Protein AF-A0A1A8Q7D3-F1 (afdb_monomer)

Nearest PDB structures (foldseek):
  1djy-assembly2_B  TM=5.529E-01  e=5.478E+00  Rattus norvegicus
  1v1f-assembly1_A  TM=3.717E-01  e=4.326E+00  Arabidopsis thaliana

pLDDT: mean 77.8, std 18.99, range [42.16, 95.44]

Organism: NCBI:txid704102

Secondary structure (DSSP, 8-state):
-HHHHHHHSSTTSSSEEEHHHHHHHHHHTS---HHHHHHHHHHHHHHS---HHHHHHHHHHHHH--SHHHHHHHHHT-EEEHHHHHHHHHHTT--SS-GGGT--S--SSPPPPPP-

Mean predicted aligned error: 10.44 Å

InterPro domains:
  IPR039589 TBCC domain-containing protein 1 [PTHR16052] (16-115)

Radius of gyration: 16.22 Å; Cα contacts (8 Å, |Δi|>4): 74; chains: 1; bounding box: 36×24×50 Å

Solvent-accessible surface area (backbone atoms 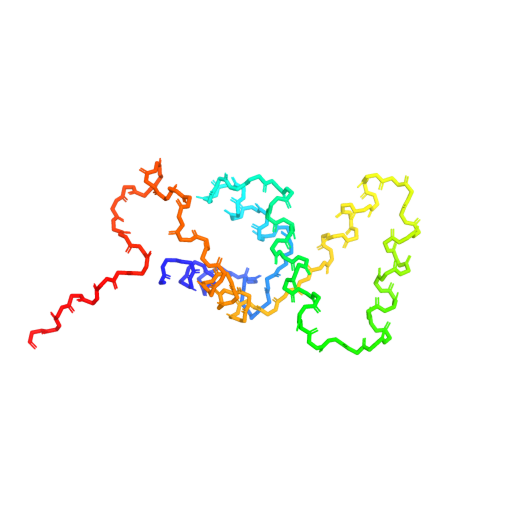only — not comparable to full-atom values): 7054 Å² total; per-residue (Å²): 98,74,66,60,49,57,29,70,74,37,94,69,33,56,68,45,32,38,40,68,56,50,48,52,44,32,41,69,75,66,64,37,56,66,68,60,47,44,49,56,54,52,52,49,59,71,71,46,92,65,57,70,65,60,53,47,56,49,52,52,56,59,70,69,42,89,46,71,68,49,45,52,54,56,50,52,72,41,66,42,55,33,67,61,51,53,50,48,49,59,72,69,48,76,77,78,72,74,66,77,85,78,55,87,73,82,66,85,84,62,77,74,75,76,74,132

Structure (mmCIF, N/CA/C/O backbone):
data_AF-A0A1A8Q7D3-F1
#
_entry.id   AF-A0A1A8Q7D3-F1
#
loop_
_atom_site.group_PDB
_atom_site.id
_atom_site.type_symbol
_atom_site.label_atom_id
_atom_site.label_alt_id
_atom_site.label_comp_id
_atom_site.label_asym_id
_atom_site.label_entity_id
_atom_site.label_seq_id
_atom_site.pdbx_PDB_ins_code
_atom_site.Cartn_x
_atom_site.Cartn_y
_atom_site.Cartn_z
_atom_site.occupancy
_atom_site.B_iso_or_equiv
_atom_site.auth_seq_id
_atom_site.auth_comp_id
_atom_site.auth_asym_id
_atom_site.auth_atom_id
_atom_site.pdbx_PDB_model_num
ATOM 1 N N . ARG A 1 1 ? 12.481 -3.669 -14.964 1.00 42.44 1 ARG A N 1
ATOM 2 C CA . ARG A 1 1 ? 13.559 -2.761 -15.347 1.00 42.44 1 ARG A CA 1
ATOM 3 C C . ARG A 1 1 ? 13.050 -1.378 -15.131 1.00 42.44 1 ARG A C 1
ATOM 5 O O . ARG A 1 1 ? 13.521 -0.835 -14.164 1.00 42.44 1 ARG A O 1
ATOM 12 N N . LYS A 1 2 ? 12.044 -0.842 -15.834 1.00 53.66 2 LYS A N 1
ATOM 13 C CA . LYS A 1 2 ? 11.608 0.543 -15.563 1.00 53.66 2 LYS A CA 1
ATOM 14 C C . LYS A 1 2 ? 11.200 0.805 -14.096 1.00 53.66 2 LYS A C 1
ATOM 16 O O . LYS A 1 2 ? 11.710 1.761 -13.535 1.00 53.66 2 LYS A O 1
ATOM 21 N N . MET A 1 3 ? 10.412 -0.056 -13.431 1.00 55.91 3 MET A N 1
ATOM 22 C CA . MET A 1 3 ? 10.124 0.117 -11.988 1.00 55.91 3 MET A CA 1
ATOM 23 C C . MET A 1 3 ? 11.332 -0.138 -11.080 1.00 55.91 3 MET A C 1
ATOM 25 O O . MET A 1 3 ? 11.598 0.682 -10.218 1.00 55.91 3 MET A O 1
ATOM 29 N N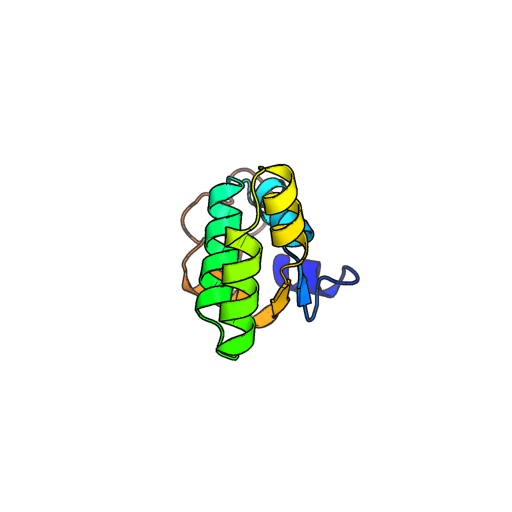 . ALA A 1 4 ? 12.088 -1.218 -11.299 1.00 55.00 4 ALA A N 1
ATOM 30 C CA . ALA A 1 4 ? 13.301 -1.503 -10.523 1.00 55.00 4 ALA A CA 1
ATOM 31 C C . ALA A 1 4 ? 14.350 -0.378 -10.639 1.00 55.00 4 ALA A C 1
ATOM 33 O O . ALA A 1 4 ? 14.909 0.035 -9.638 1.00 55.00 4 ALA A O 1
ATOM 34 N N . ILE A 1 5 ? 14.545 0.179 -11.837 1.00 56.50 5 ILE A N 1
ATOM 35 C CA . ILE A 1 5 ? 15.421 1.326 -12.103 1.00 56.50 5 ILE A CA 1
ATOM 36 C C . ILE A 1 5 ? 14.827 2.588 -11.476 1.00 56.50 5 ILE A C 1
ATOM 38 O O . ILE A 1 5 ? 15.546 3.311 -10.813 1.00 56.50 5 ILE A O 1
ATOM 42 N N . TYR A 1 6 ? 13.522 2.842 -11.616 1.00 59.72 6 TYR A N 1
ATOM 43 C CA . TYR A 1 6 ? 12.857 3.998 -10.998 1.00 59.72 6 TYR A CA 1
ATOM 44 C C . TYR A 1 6 ? 12.927 3.983 -9.465 1.00 59.72 6 TYR A C 1
ATOM 46 O O . TYR A 1 6 ? 13.008 5.031 -8.829 1.00 59.72 6 TYR A O 1
ATOM 54 N N . VAL A 1 7 ? 12.888 2.789 -8.881 1.00 56.75 7 VAL A N 1
ATOM 55 C CA . VAL A 1 7 ? 13.092 2.542 -7.457 1.00 56.75 7 VAL A CA 1
ATOM 56 C C . VAL A 1 7 ? 14.572 2.708 -7.085 1.00 56.75 7 VAL A C 1
ATOM 58 O O . VAL A 1 7 ? 14.876 3.337 -6.082 1.00 56.75 7 VAL A O 1
ATOM 61 N N . GLN A 1 8 ? 15.502 2.219 -7.904 1.00 56.44 8 GLN A N 1
ATOM 62 C CA . GLN A 1 8 ? 16.941 2.346 -7.651 1.00 56.44 8 GLN A CA 1
ATOM 63 C C . GLN A 1 8 ? 17.477 3.776 -7.822 1.00 56.44 8 GLN A C 1
ATOM 65 O O . GLN A 1 8 ? 18.434 4.136 -7.150 1.00 56.44 8 GLN A O 1
ATOM 70 N N . THR A 1 9 ? 16.891 4.596 -8.701 1.00 56.53 9 THR A N 1
ATOM 71 C CA . THR A 1 9 ? 17.395 5.947 -9.019 1.00 56.53 9 THR A CA 1
ATOM 72 C C . THR A 1 9 ? 16.749 7.070 -8.212 1.00 56.53 9 THR A C 1
ATOM 74 O O . THR A 1 9 ? 17.167 8.218 -8.340 1.00 56.53 9 THR A O 1
ATOM 77 N N . ARG A 1 10 ? 15.725 6.786 -7.395 1.00 62.00 10 ARG A N 1
ATOM 78 C CA . ARG A 1 10 ? 15.092 7.781 -6.514 1.00 62.00 10 ARG A CA 1
ATOM 79 C C . ARG A 1 10 ? 15.392 7.490 -5.050 1.00 62.00 10 ARG A C 1
ATOM 81 O O . ARG A 1 10 ? 14.950 6.466 -4.530 1.00 62.00 10 ARG A O 1
ATOM 88 N N . ASP A 1 11 ? 16.009 8.458 -4.375 1.00 62.03 11 ASP A N 1
ATOM 89 C CA . ASP A 1 11 ? 16.319 8.403 -2.942 1.00 62.03 11 ASP A CA 1
ATOM 90 C C . ASP A 1 11 ? 15.106 7.986 -2.104 1.00 62.03 11 ASP A C 1
ATOM 92 O O . ASP A 1 11 ? 14.044 8.621 -2.142 1.00 62.03 11 ASP A O 1
ATOM 96 N N . GLY A 1 12 ? 15.249 6.888 -1.356 1.00 64.88 12 GLY A N 1
ATOM 97 C CA . GLY A 1 12 ? 14.243 6.378 -0.421 1.00 64.88 12 GLY A CA 1
ATOM 98 C C . GLY A 1 12 ? 13.127 5.521 -1.031 1.00 64.88 12 GLY A C 1
ATOM 99 O O . GLY A 1 12 ? 12.059 5.428 -0.433 1.00 64.88 12 GLY A O 1
ATOM 100 N N . CYS A 1 13 ? 13.298 4.961 -2.238 1.00 68.00 13 CYS A N 1
ATOM 101 C CA . CYS A 1 13 ? 12.451 3.844 -2.692 1.00 68.00 13 CYS A CA 1
ATOM 102 C C . CYS A 1 13 ? 13.094 2.478 -2.435 1.00 68.00 13 CYS A C 1
ATOM 104 O O . CYS A 1 13 ? 12.427 1.485 -2.658 1.00 68.00 13 CYS A O 1
ATOM 106 N N . PHE A 1 14 ? 14.384 2.414 -2.113 1.00 76.88 14 PHE A N 1
ATOM 107 C CA . PHE A 1 14 ? 15.128 1.174 -1.913 1.00 76.88 14 PHE A CA 1
ATOM 108 C C . PHE A 1 14 ? 16.039 1.356 -0.691 1.00 76.88 14 PHE A C 1
ATOM 110 O O . PHE A 1 14 ? 16.639 2.427 -0.568 1.00 76.88 14 PHE A O 1
ATOM 117 N N . PRO A 1 15 ? 16.148 0.369 0.215 1.00 87.38 15 PRO A N 1
ATOM 118 C CA . PRO A 1 15 ? 15.513 -0.954 0.168 1.00 87.38 15 PRO A CA 1
ATOM 119 C C . PRO A 1 15 ? 14.037 -0.963 0.597 1.00 87.38 15 PRO A C 1
ATOM 121 O O . PRO A 1 15 ? 13.329 -1.918 0.302 1.00 87.38 15 PRO A O 1
ATOM 124 N N . VAL A 1 16 ? 13.535 0.109 1.214 1.00 90.56 16 VAL A N 1
ATOM 125 C CA . VAL A 1 16 ? 12.177 0.176 1.779 1.00 90.56 16 VAL A CA 1
ATOM 126 C C . VAL A 1 16 ? 11.274 1.115 0.971 1.00 90.56 16 VAL A C 1
ATOM 128 O O . VAL A 1 16 ? 11.666 2.235 0.635 1.00 90.56 16 VAL A O 1
ATOM 131 N N . LEU A 1 17 ? 10.042 0.680 0.696 1.00 91.25 17 LEU A N 1
ATOM 132 C CA . LEU A 1 17 ? 9.017 1.446 -0.007 1.00 91.25 17 LEU A CA 1
ATOM 133 C C . LEU A 1 17 ? 7.863 1.763 0.947 1.00 91.25 17 LEU A C 1
ATOM 135 O O . LEU A 1 17 ? 7.151 0.867 1.382 1.00 91.25 17 LEU A O 1
ATOM 139 N N . GLY A 1 18 ? 7.651 3.043 1.251 1.00 93.81 18 GLY A N 1
ATOM 140 C CA . GLY A 1 18 ? 6.510 3.492 2.059 1.00 93.81 18 GLY A CA 1
ATOM 141 C C . GLY A 1 18 ? 5.206 3.622 1.262 1.00 93.81 18 GLY A C 1
ATOM 142 O O . GLY A 1 18 ? 5.231 3.968 0.071 1.00 93.81 18 GLY A O 1
ATOM 143 N N . TRP A 1 19 ? 4.065 3.457 1.939 1.00 95.12 19 TRP A N 1
ATOM 144 C CA . TRP A 1 19 ? 2.725 3.617 1.357 1.00 95.12 19 TRP A CA 1
ATOM 145 C C . TRP A 1 19 ? 2.537 4.929 0.569 1.00 95.12 19 TRP A C 1
ATOM 147 O O . TRP A 1 19 ? 2.123 4.856 -0.590 1.00 95.12 19 TRP A O 1
ATOM 157 N N . PRO A 1 20 ? 2.924 6.128 1.066 1.00 94.75 20 PRO A N 1
ATOM 158 C CA . PRO A 1 20 ? 2.722 7.380 0.323 1.00 94.75 20 PRO A CA 1
ATOM 159 C C . PRO A 1 20 ? 3.441 7.415 -1.029 1.00 94.75 20 PRO A C 1
ATOM 161 O O . PRO A 1 20 ? 3.088 8.178 -1.937 1.00 94.75 20 PRO A O 1
ATOM 164 N N . ARG A 1 21 ? 4.516 6.634 -1.160 1.00 90.94 21 ARG A N 1
ATOM 165 C CA . ARG A 1 21 ? 5.295 6.537 -2.389 1.00 90.94 21 ARG A CA 1
ATOM 166 C C . ARG A 1 21 ? 4.702 5.499 -3.329 1.00 90.94 21 ARG A C 1
ATOM 168 O O . ARG A 1 21 ? 4.544 5.804 -4.510 1.00 90.94 21 ARG A O 1
ATOM 175 N N . TRP A 1 22 ? 4.324 4.332 -2.810 1.00 92.25 22 TRP A N 1
ATOM 176 C CA . TRP A 1 22 ? 3.586 3.338 -3.583 1.00 92.25 22 TRP A CA 1
ATOM 177 C C . TRP A 1 22 ? 2.274 3.914 -4.123 1.00 92.25 22 TRP A C 1
ATOM 179 O O . TRP A 1 22 ? 2.075 3.870 -5.331 1.00 92.25 22 TRP A O 1
ATOM 189 N N . LYS A 1 23 ? 1.462 4.580 -3.292 1.00 93.75 23 LYS A N 1
ATOM 190 C CA . LYS A 1 23 ? 0.226 5.270 -3.696 1.00 93.75 23 LYS A CA 1
ATOM 191 C C . LYS A 1 23 ? 0.446 6.197 -4.892 1.00 93.75 23 LYS A C 1
ATOM 193 O O . LYS A 1 23 ? -0.286 6.118 -5.873 1.00 93.75 23 LYS A O 1
ATOM 198 N N . ARG A 1 24 ? 1.493 7.032 -4.861 1.00 90.25 24 ARG A N 1
ATOM 199 C CA . ARG A 1 24 ? 1.844 7.920 -5.987 1.00 90.25 24 ARG A CA 1
ATOM 200 C C . ARG A 1 24 ? 2.189 7.157 -7.266 1.00 90.25 24 ARG A C 1
ATOM 202 O O . ARG A 1 24 ? 1.824 7.601 -8.350 1.00 90.25 24 ARG A O 1
ATOM 209 N N . ILE A 1 25 ? 2.898 6.035 -7.163 1.00 86.75 25 ILE A N 1
ATOM 210 C CA . ILE A 1 25 ? 3.256 5.209 -8.323 1.00 86.75 25 ILE A CA 1
ATOM 211 C C . ILE A 1 25 ? 2.025 4.472 -8.855 1.00 86.75 25 ILE A C 1
ATOM 213 O O . ILE A 1 25 ? 1.741 4.550 -10.046 1.00 86.75 25 ILE A O 1
ATOM 217 N N . ALA A 1 26 ? 1.295 3.792 -7.978 1.00 87.25 26 ALA A N 1
ATOM 218 C CA . ALA A 1 26 ? 0.127 2.997 -8.307 1.00 87.25 26 ALA A CA 1
ATOM 219 C C . ALA A 1 26 ? -0.983 3.860 -8.912 1.00 87.25 26 ALA A C 1
ATOM 221 O O . ALA A 1 26 ? -1.404 3.602 -10.033 1.00 87.25 26 ALA A O 1
ATOM 222 N N . CYS A 1 27 ? -1.375 4.942 -8.241 1.00 89.06 27 CYS A N 1
ATOM 223 C CA . CYS A 1 27 ? -2.454 5.806 -8.716 1.00 89.06 27 CYS A CA 1
ATOM 224 C C . CYS A 1 27 ? -2.006 6.703 -9.876 1.00 89.06 27 CYS A C 1
ATOM 226 O O . CYS A 1 27 ? -2.773 6.954 -10.796 1.00 89.06 27 CYS A O 1
ATOM 228 N N . GLY A 1 28 ? -0.763 7.196 -9.851 1.00 85.12 28 GLY A N 1
ATOM 229 C CA . GLY A 1 28 ? -0.283 8.157 -10.847 1.00 85.12 28 GLY A CA 1
ATOM 230 C C . GLY A 1 28 ? 0.241 7.515 -12.129 1.00 85.12 28 GLY A C 1
ATOM 231 O O . GLY A 1 28 ? -0.077 7.969 -13.220 1.00 85.12 28 GLY A O 1
ATOM 232 N N . LYS A 1 29 ? 1.072 6.473 -12.014 1.00 82.12 29 LYS A N 1
ATOM 233 C CA . LYS A 1 29 ? 1.729 5.838 -13.170 1.00 82.12 29 LYS A CA 1
ATOM 234 C C . LYS A 1 29 ? 1.021 4.583 -13.650 1.00 82.12 29 LYS A C 1
ATOM 236 O O . LYS A 1 29 ? 1.030 4.314 -14.844 1.00 82.12 29 LYS A O 1
ATOM 241 N N . LEU A 1 30 ? 0.487 3.794 -12.720 1.00 79.75 30 LEU A N 1
ATOM 242 C CA . LEU A 1 30 ? -0.208 2.545 -13.041 1.00 79.75 30 LEU A CA 1
ATOM 243 C C . LEU A 1 30 ? -1.724 2.742 -13.161 1.00 79.75 30 LEU A C 1
ATOM 245 O O . LEU A 1 30 ? -2.409 1.812 -13.568 1.00 79.75 30 LEU A O 1
ATOM 249 N N . LEU A 1 31 ? -2.227 3.940 -12.829 1.00 84.00 31 LEU A N 1
ATOM 250 C CA . LEU A 1 31 ? -3.649 4.294 -12.846 1.00 84.00 31 LEU A CA 1
ATOM 251 C C . LEU A 1 31 ? -4.526 3.308 -12.054 1.00 84.00 31 LEU A C 1
ATOM 253 O O . LEU A 1 31 ? -5.690 3.092 -12.382 1.00 84.00 31 LEU A O 1
ATOM 257 N N . LEU A 1 32 ? -3.963 2.698 -11.009 1.00 85.06 32 LEU A N 1
ATOM 258 C CA . LEU A 1 32 ? -4.705 1.837 -10.101 1.00 85.06 32 LEU A CA 1
ATOM 259 C C . LEU A 1 32 ? -5.582 2.695 -9.182 1.00 85.06 32 LEU A C 1
ATOM 261 O O . LEU A 1 32 ? -5.097 3.701 -8.655 1.00 85.06 32 LEU A O 1
ATOM 265 N N . PRO A 1 33 ? -6.834 2.281 -8.932 1.00 90.12 33 PRO A N 1
ATOM 266 C CA . PRO A 1 33 ? -7.617 2.819 -7.831 1.00 90.12 33 PRO A CA 1
ATOM 267 C C . PRO A 1 33 ? -6.848 2.720 -6.504 1.00 90.12 33 PRO A C 1
ATOM 269 O O . PRO A 1 33 ? -6.094 1.770 -6.275 1.00 90.12 33 PRO A O 1
ATOM 272 N N . GLU A 1 34 ? -7.003 3.721 -5.637 1.00 92.81 34 GLU A N 1
ATOM 273 C CA . GLU A 1 34 ? -6.246 3.808 -4.381 1.00 92.81 34 GLU A CA 1
ATOM 274 C C . GLU A 1 34 ? -6.510 2.618 -3.449 1.00 92.81 34 GLU A C 1
ATOM 276 O O . GLU A 1 34 ? -5.586 2.107 -2.822 1.00 92.81 34 GLU A O 1
ATOM 281 N N . ASP A 1 35 ? -7.754 2.161 -3.381 1.00 92.12 35 ASP A N 1
ATOM 282 C CA . ASP A 1 35 ? -8.192 0.987 -2.630 1.00 92.12 35 ASP A CA 1
ATOM 283 C C . ASP A 1 35 ? -7.536 -0.300 -3.143 1.00 92.12 35 ASP A C 1
ATOM 285 O O . ASP A 1 35 ? -7.041 -1.094 -2.347 1.00 92.12 35 ASP A O 1
ATOM 289 N N . VAL A 1 36 ? -7.430 -0.469 -4.464 1.00 91.44 36 VAL A N 1
ATOM 290 C CA . VAL A 1 36 ? -6.708 -1.596 -5.077 1.00 91.44 36 VAL A CA 1
ATOM 291 C C . VAL A 1 36 ? -5.210 -1.507 -4.781 1.00 91.44 36 VAL A C 1
ATOM 293 O O . VAL A 1 36 ? -4.572 -2.507 -4.451 1.00 91.44 36 VAL A O 1
ATOM 296 N N . ALA A 1 37 ? -4.630 -0.307 -4.867 1.00 92.44 37 ALA A N 1
ATOM 297 C CA . ALA A 1 37 ? -3.232 -0.085 -4.518 1.00 92.44 37 ALA A CA 1
ATOM 298 C C . ALA A 1 37 ? -2.956 -0.421 -3.044 1.00 92.44 37 ALA A C 1
ATOM 300 O O . ALA A 1 37 ? -1.927 -1.038 -2.752 1.00 92.44 37 ALA A O 1
ATOM 301 N N . TRP A 1 38 ? -3.863 -0.034 -2.139 1.00 94.50 38 TRP A N 1
ATOM 302 C CA . TRP A 1 38 ? -3.793 -0.349 -0.712 1.00 94.50 38 TRP A CA 1
ATOM 303 C C . TRP A 1 38 ? -3.906 -1.849 -0.482 1.00 94.50 38 TRP A C 1
ATOM 305 O O . TRP A 1 38 ? -3.057 -2.409 0.200 1.00 94.50 38 TRP A O 1
ATOM 315 N N . LEU A 1 39 ? -4.874 -2.510 -1.121 1.00 92.94 39 LEU A N 1
ATOM 316 C CA . LEU A 1 39 ? -5.105 -3.945 -0.985 1.00 92.94 39 LEU A CA 1
ATOM 317 C C . LEU A 1 39 ? -3.846 -4.761 -1.297 1.00 92.94 39 LEU A C 1
ATOM 319 O O . LEU A 1 39 ? -3.491 -5.645 -0.524 1.00 92.94 39 LEU A O 1
ATOM 323 N N . TYR A 1 40 ? -3.134 -4.455 -2.387 1.00 92.31 40 TYR A N 1
ATOM 324 C CA . TYR A 1 40 ? -1.869 -5.134 -2.693 1.00 92.31 40 TYR A CA 1
ATOM 325 C C . TYR A 1 40 ? -0.799 -4.897 -1.624 1.00 92.31 40 TYR A C 1
ATOM 327 O O . TYR A 1 40 ? -0.060 -5.816 -1.279 1.00 92.31 40 TYR A O 1
ATOM 335 N N . PHE A 1 41 ? -0.702 -3.667 -1.124 1.00 93.44 41 PHE A N 1
ATOM 336 C CA . PHE A 1 41 ? 0.301 -3.273 -0.140 1.00 93.44 41 PHE A CA 1
ATOM 337 C C . PHE A 1 41 ? 0.049 -3.941 1.220 1.00 93.44 41 PHE A C 1
ATOM 339 O O . PHE A 1 41 ? 0.959 -4.521 1.802 1.00 93.44 41 PHE A O 1
ATOM 346 N N . GLU A 1 42 ? -1.204 -3.934 1.669 1.00 93.12 42 GLU A N 1
ATOM 347 C CA . GLU A 1 42 ? -1.672 -4.579 2.897 1.00 93.12 42 GLU A CA 1
ATOM 348 C C . GLU A 1 42 ? -1.597 -6.106 2.806 1.00 93.12 42 GLU A C 1
ATOM 350 O O . GLU A 1 42 ? -1.112 -6.757 3.725 1.00 93.12 42 GLU A O 1
ATOM 355 N N . THR A 1 43 ? -2.002 -6.695 1.677 1.00 92.94 43 THR A N 1
ATOM 356 C CA . THR A 1 43 ? -1.897 -8.148 1.472 1.00 92.94 43 THR A CA 1
ATOM 357 C C . THR A 1 43 ? -0.446 -8.602 1.547 1.00 92.94 43 THR A C 1
ATOM 359 O O . THR A 1 43 ? -0.157 -9.624 2.159 1.00 92.94 43 THR A O 1
ATOM 362 N N . PHE A 1 44 ? 0.480 -7.850 0.947 1.00 93.38 44 PHE A N 1
ATOM 363 C CA . PHE A 1 44 ? 1.897 -8.162 1.071 1.00 93.38 44 PHE A CA 1
ATOM 364 C C . PHE A 1 44 ? 2.368 -8.086 2.526 1.00 93.38 44 PHE A C 1
ATOM 366 O O . PHE A 1 44 ? 3.008 -9.023 2.991 1.00 93.38 44 PHE A O 1
ATOM 373 N N . ASP A 1 45 ? 2.021 -7.017 3.248 1.00 91.94 45 ASP A N 1
ATOM 374 C CA . ASP A 1 45 ? 2.381 -6.852 4.660 1.00 91.94 45 ASP A CA 1
ATOM 375 C C . ASP A 1 45 ? 1.870 -8.012 5.534 1.00 91.94 45 ASP A C 1
ATOM 377 O O . ASP A 1 45 ? 2.593 -8.509 6.392 1.00 91.94 45 ASP A O 1
ATOM 381 N N . LEU A 1 46 ? 0.669 -8.525 5.250 1.00 90.19 46 LEU A N 1
ATOM 382 C CA . LEU A 1 46 ? 0.100 -9.697 5.925 1.00 90.19 46 LEU A CA 1
ATOM 383 C C . LEU A 1 46 ? 0.811 -11.018 5.598 1.00 90.19 46 LEU A C 1
ATOM 385 O O . LEU A 1 46 ? 0.753 -11.950 6.401 1.00 90.19 46 LEU A O 1
ATOM 389 N N . LEU A 1 47 ? 1.422 -11.125 4.415 1.00 90.38 47 LEU A N 1
ATOM 390 C CA . LEU A 1 47 ? 2.150 -12.316 3.969 1.00 90.38 47 LEU A CA 1
ATOM 391 C C . LEU A 1 47 ? 3.602 -12.338 4.455 1.00 90.38 47 LEU A C 1
ATOM 393 O O . LEU A 1 47 ? 4.210 -13.409 4.495 1.00 90.38 47 LEU A O 1
ATOM 397 N N . VAL A 1 48 ? 4.166 -11.179 4.794 1.00 89.81 48 VAL A N 1
ATOM 398 C CA . VAL A 1 48 ? 5.500 -11.086 5.388 1.00 89.81 48 VAL A CA 1
ATOM 399 C C . VAL A 1 48 ? 5.455 -11.606 6.823 1.00 89.81 48 VAL A C 1
ATOM 401 O O . VAL A 1 48 ? 4.515 -11.353 7.579 1.00 89.81 48 VAL A O 1
ATOM 404 N N . ASP A 1 49 ? 6.495 -12.346 7.204 1.00 84.19 49 ASP A N 1
ATOM 405 C CA . ASP A 1 49 ? 6.648 -12.841 8.567 1.00 84.19 49 ASP A CA 1
ATOM 406 C C . ASP A 1 49 ? 7.024 -11.690 9.512 1.00 84.19 49 ASP A C 1
ATOM 408 O O . ASP A 1 49 ? 8.193 -11.355 9.711 1.00 84.19 49 ASP A O 1
ATOM 412 N N . HIS A 1 50 ? 5.999 -11.042 10.061 1.00 86.00 50 HIS A N 1
ATOM 413 C CA . HIS A 1 50 ? 6.130 -10.088 11.157 1.00 86.00 50 HIS A CA 1
ATOM 414 C C . HIS A 1 50 ? 6.019 -10.802 12.498 1.00 86.00 50 HIS A C 1
ATOM 416 O O . HIS A 1 50 ? 5.217 -11.727 12.661 1.00 86.00 50 HIS A O 1
ATOM 422 N N . ARG A 1 51 ? 6.738 -10.305 13.513 1.00 88.25 51 ARG A N 1
ATOM 423 C CA . ARG A 1 51 ? 6.569 -10.824 14.876 1.00 88.25 51 ARG A CA 1
ATOM 424 C C . ARG A 1 51 ? 5.108 -10.647 15.314 1.00 88.25 51 ARG A C 1
ATOM 426 O O . ARG A 1 51 ? 4.545 -9.573 15.081 1.00 88.25 51 ARG A O 1
ATOM 433 N N . PRO A 1 52 ? 4.495 -11.627 16.002 1.00 86.38 52 PRO A N 1
ATOM 434 C CA . PRO A 1 52 ? 3.103 -11.531 16.448 1.00 86.38 52 PRO A CA 1
ATOM 435 C C . PRO A 1 52 ? 2.787 -10.245 17.223 1.00 86.38 52 PRO A C 1
ATOM 437 O O . PRO A 1 52 ? 1.712 -9.681 17.052 1.00 86.38 52 PRO A O 1
ATOM 440 N N . GLN A 1 53 ? 3.739 -9.745 18.019 1.00 89.94 53 GLN A N 1
ATOM 441 C CA . GLN A 1 53 ? 3.602 -8.494 18.770 1.00 89.94 53 GLN A CA 1
ATOM 442 C C . GLN A 1 53 ? 3.435 -7.284 17.847 1.00 89.94 53 GLN A C 1
ATOM 444 O O . GLN A 1 53 ? 2.530 -6.488 18.048 1.00 89.94 53 GLN A O 1
ATOM 449 N N . GLN A 1 54 ? 4.243 -7.183 16.790 1.00 88.19 54 GLN A N 1
ATOM 450 C CA . GLN A 1 54 ? 4.157 -6.076 15.831 1.00 88.19 54 GLN A CA 1
ATOM 451 C C . GLN A 1 54 ? 2.828 -6.106 15.072 1.00 88.19 54 GLN A C 1
ATOM 453 O O . GLN A 1 54 ? 2.216 -5.066 14.837 1.00 88.19 54 GLN A O 1
ATOM 458 N N . ARG A 1 55 ? 2.349 -7.310 14.729 1.00 88.50 55 ARG A N 1
ATOM 459 C CA . ARG A 1 55 ? 1.036 -7.495 14.097 1.00 88.50 55 ARG A CA 1
ATOM 460 C C . ARG A 1 55 ? -0.101 -7.063 15.019 1.00 88.50 55 ARG A C 1
ATOM 462 O O . ARG A 1 55 ? -1.041 -6.426 14.552 1.00 88.50 55 ARG A O 1
ATOM 469 N N . LEU A 1 56 ? -0.009 -7.399 16.306 1.00 91.31 56 LEU A N 1
ATOM 470 C CA . LEU A 1 56 ? -0.994 -7.007 17.309 1.00 91.31 56 LEU A CA 1
ATOM 471 C C . LEU A 1 56 ? -0.997 -5.490 17.524 1.00 91.31 56 LEU A C 1
ATOM 473 O O . LEU A 1 56 ? -2.046 -4.875 17.385 1.00 91.31 56 LEU A O 1
ATOM 477 N N . GLU A 1 57 ? 0.168 -4.882 17.760 1.00 91.19 57 GLU A N 1
ATOM 478 C CA . GLU A 1 57 ? 0.318 -3.428 17.928 1.00 91.19 57 GLU A CA 1
ATOM 479 C C . GLU A 1 57 ? -0.255 -2.654 16.733 1.00 91.19 57 GLU A C 1
ATOM 481 O O . GLU A 1 57 ? -0.887 -1.607 16.885 1.00 91.19 57 GLU A O 1
ATOM 486 N N . TRP A 1 58 ? -0.044 -3.173 15.523 1.00 89.75 58 TRP A N 1
ATOM 487 C CA . TRP A 1 58 ? -0.594 -2.585 14.311 1.00 89.75 58 TRP A CA 1
ATOM 488 C C . TRP A 1 58 ? -2.118 -2.723 14.231 1.00 89.75 58 TRP A C 1
ATOM 490 O O . TRP A 1 58 ? -2.806 -1.739 13.954 1.00 89.75 58 TRP A O 1
ATOM 500 N N . ALA A 1 59 ? -2.658 -3.911 14.514 1.00 90.94 59 ALA A N 1
ATOM 501 C CA . ALA A 1 59 ? -4.100 -4.144 14.541 1.00 90.94 59 ALA A CA 1
ATOM 502 C C . ALA A 1 59 ? -4.802 -3.268 15.593 1.00 90.94 59 ALA A C 1
ATOM 504 O O . ALA A 1 59 ? -5.833 -2.660 15.303 1.00 90.94 59 ALA A O 1
ATOM 505 N N . GLU A 1 60 ? -4.215 -3.137 16.784 1.00 94.44 60 GLU A N 1
ATOM 506 C CA . GLU A 1 60 ? -4.707 -2.266 17.852 1.00 94.44 60 GLU A CA 1
ATOM 507 C C . GLU A 1 60 ? -4.701 -0.799 17.417 1.00 94.44 60 GLU A C 1
ATOM 509 O O . GLU A 1 60 ? -5.729 -0.126 17.523 1.00 94.44 60 GLU A O 1
ATOM 514 N N . ARG A 1 61 ? -3.594 -0.316 16.837 1.00 91.19 61 ARG A N 1
ATOM 515 C CA . ARG A 1 61 ? -3.494 1.056 16.316 1.00 91.19 61 ARG A CA 1
ATOM 516 C C . ARG A 1 61 ? -4.577 1.355 15.284 1.00 91.19 61 ARG A C 1
ATOM 518 O O . ARG A 1 61 ? -5.201 2.412 15.350 1.00 91.19 61 ARG A O 1
ATOM 525 N N . LEU A 1 62 ? -4.817 0.441 14.344 1.00 90.94 62 LEU A N 1
ATOM 526 C CA . LEU A 1 62 ? -5.872 0.610 13.345 1.00 90.94 62 LEU A CA 1
ATOM 527 C C . LEU A 1 62 ? -7.271 0.583 13.977 1.00 90.94 62 LEU A C 1
ATOM 529 O O . LEU A 1 62 ? -8.119 1.374 13.576 1.00 90.94 62 LEU A O 1
ATOM 533 N N . SER A 1 63 ? -7.504 -0.262 14.987 1.00 93.00 63 SER A N 1
ATOM 534 C CA . SER A 1 63 ? -8.795 -0.350 15.690 1.00 93.00 63 SER A CA 1
ATOM 535 C C . SER A 1 63 ? -9.147 0.903 16.501 1.00 93.00 63 SER A C 1
ATOM 537 O O . SER A 1 63 ? -10.322 1.206 16.685 1.00 93.00 63 SER A O 1
ATOM 539 N N . GLN A 1 64 ? -8.134 1.639 16.967 1.00 94.06 64 GLN A N 1
ATOM 540 C CA . GLN A 1 64 ? -8.300 2.870 17.744 1.00 94.06 64 GLN A CA 1
ATOM 541 C C . GLN A 1 64 ? -8.560 4.104 16.869 1.00 94.06 64 GLN A C 1
ATOM 543 O O . GLN A 1 64 ? -8.963 5.150 17.380 1.00 94.06 64 GLN A O 1
ATOM 548 N N . CYS A 1 65 ? -8.344 4.008 15.555 1.00 94.69 65 CYS A N 1
ATOM 549 C CA . CYS A 1 65 ? -8.605 5.111 14.638 1.00 94.69 65 CYS A CA 1
ATOM 550 C C . CYS A 1 65 ? -10.121 5.324 14.495 1.00 94.69 65 CYS A C 1
ATOM 552 O O . CYS A 1 65 ? -10.844 4.427 14.067 1.00 94.69 65 CYS A O 1
ATOM 554 N N . SER A 1 66 ? -10.602 6.527 14.809 1.00 93.50 66 SER A N 1
ATOM 555 C CA . SER A 1 66 ? -12.033 6.875 14.779 1.00 93.5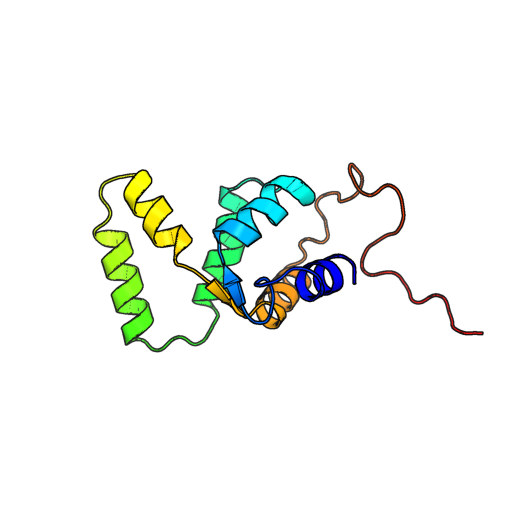0 66 SER A CA 1
ATOM 556 C C . SER A 1 66 ? -12.418 7.700 13.549 1.00 93.50 66 SER A C 1
ATOM 558 O O . SER A 1 66 ? -13.598 7.874 13.244 1.00 93.50 66 SER A O 1
ATOM 560 N N . SER A 1 67 ? -11.428 8.212 12.817 1.00 95.44 67 SER A N 1
ATOM 561 C CA . SER A 1 67 ? -11.616 9.031 11.625 1.00 95.44 67 SER A CA 1
ATOM 562 C C . SER A 1 67 ? -10.807 8.523 10.434 1.00 95.44 67 SER A C 1
ATOM 564 O O . SER A 1 67 ? -9.753 7.898 10.566 1.00 95.44 67 SER A O 1
ATOM 566 N N . LYS A 1 68 ? -11.264 8.874 9.227 1.00 92.25 68 LYS A N 1
ATOM 567 C CA . LYS A 1 68 ? -10.525 8.600 7.987 1.00 92.25 68 LYS A CA 1
ATOM 568 C C . LYS 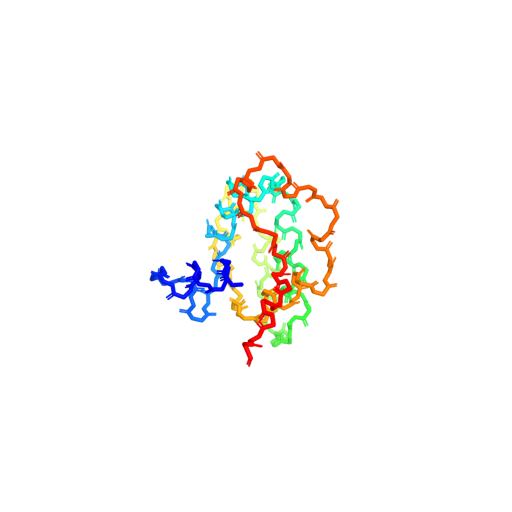A 1 68 ? -9.118 9.214 8.000 1.00 92.25 68 LYS A C 1
ATOM 570 O O . LYS A 1 68 ? -8.184 8.593 7.510 1.00 92.25 68 LYS A O 1
ATOM 575 N N . SER A 1 69 ? -8.959 10.403 8.586 1.00 94.19 69 SER A N 1
ATOM 576 C CA . SER A 1 69 ? -7.659 11.080 8.667 1.00 94.19 69 SER A CA 1
ATOM 577 C C . SER A 1 69 ? -6.665 10.329 9.555 1.00 94.19 69 SER A C 1
ATOM 579 O O . SER A 1 69 ? -5.483 10.266 9.223 1.00 94.19 69 SER A O 1
ATOM 581 N N . GLU A 1 70 ? -7.123 9.767 10.675 1.00 94.62 70 GLU A N 1
ATOM 582 C CA . GLU A 1 70 ? -6.281 8.953 11.563 1.00 94.62 70 GLU A CA 1
ATOM 583 C C . GLU A 1 70 ? -5.877 7.644 10.888 1.00 94.62 70 GLU A C 1
ATOM 585 O O . GLU A 1 70 ? -4.702 7.282 10.918 1.00 94.62 70 GLU A O 1
ATOM 590 N N . LEU A 1 71 ? -6.818 6.989 10.199 1.00 92.75 71 LEU A N 1
ATOM 591 C CA . LEU A 1 71 ? -6.525 5.801 9.396 1.00 92.75 71 LEU A CA 1
ATOM 592 C C . LEU A 1 71 ? -5.484 6.105 8.316 1.00 92.75 71 LEU A C 1
ATOM 594 O O . LEU A 1 71 ? -4.492 5.391 8.201 1.00 92.75 71 LEU A O 1
ATOM 598 N N . ASP A 1 72 ? -5.662 7.182 7.552 1.00 93.69 72 ASP A N 1
ATOM 599 C CA . ASP A 1 72 ? -4.714 7.576 6.509 1.00 93.69 72 ASP A CA 1
ATOM 600 C C . ASP A 1 72 ? -3.335 7.916 7.099 1.00 93.69 72 ASP A C 1
ATOM 602 O O . ASP A 1 72 ? -2.307 7.552 6.522 1.00 93.69 72 ASP A O 1
ATOM 606 N N . HIS A 1 73 ? -3.288 8.556 8.273 1.00 93.88 73 HIS A N 1
ATOM 607 C CA . HIS A 1 73 ? -2.038 8.812 8.986 1.00 93.88 73 HIS A CA 1
ATOM 608 C C . HIS A 1 73 ? -1.343 7.513 9.406 1.00 93.88 73 HIS A C 1
ATOM 610 O O . HIS A 1 73 ? -0.151 7.357 9.140 1.00 93.88 73 HIS A O 1
ATOM 616 N N . ALA A 1 74 ? -2.083 6.563 9.986 1.00 93.00 74 ALA A N 1
ATOM 617 C CA . ALA A 1 74 ? -1.555 5.253 10.342 1.00 93.00 74 ALA A CA 1
ATOM 618 C C . ALA A 1 74 ? -0.989 4.551 9.101 1.00 93.00 74 ALA A C 1
ATOM 620 O O . ALA A 1 74 ? 0.192 4.213 9.085 1.00 93.00 74 ALA A O 1
ATOM 621 N N . ARG A 1 75 ? -1.768 4.444 8.015 1.00 93.94 75 ARG A N 1
ATOM 622 C CA . ARG A 1 75 ? -1.343 3.841 6.737 1.00 93.94 75 ARG A CA 1
ATOM 623 C C . ARG A 1 75 ? -0.067 4.461 6.176 1.00 93.94 75 ARG A C 1
ATOM 625 O O . ARG A 1 75 ? 0.778 3.747 5.646 1.00 93.94 75 ARG A O 1
ATOM 632 N N . ASN A 1 76 ? 0.105 5.776 6.304 1.00 94.19 76 ASN A N 1
ATOM 633 C CA . ASN A 1 76 ? 1.298 6.473 5.819 1.00 94.19 76 ASN A CA 1
ATOM 634 C C . ASN A 1 76 ? 2.591 6.057 6.536 1.00 94.19 76 ASN A C 1
ATOM 636 O O . ASN A 1 76 ? 3.668 6.271 5.978 1.00 94.19 76 ASN A O 1
ATOM 640 N N . MET A 1 77 ? 2.496 5.467 7.729 1.00 92.19 77 MET A N 1
ATOM 641 C CA . MET A 1 77 ? 3.639 4.921 8.467 1.00 92.19 77 MET A CA 1
ATOM 642 C C . MET A 1 77 ? 4.038 3.516 7.997 1.00 92.19 77 MET A C 1
ATOM 644 O O . MET A 1 77 ? 5.096 3.030 8.390 1.00 92.19 77 MET A O 1
ATOM 648 N N . LEU A 1 78 ? 3.224 2.860 7.160 1.00 92.12 78 LEU A N 1
ATOM 649 C CA . LEU A 1 78 ? 3.504 1.510 6.682 1.00 92.12 78 LEU A CA 1
ATOM 650 C C . LEU A 1 78 ? 4.539 1.523 5.553 1.00 92.12 78 LEU A C 1
ATOM 652 O O . LEU A 1 78 ? 4.495 2.344 4.626 1.00 92.12 78 LEU A O 1
ATOM 656 N N . SER A 1 79 ? 5.463 0.570 5.616 1.00 93.31 79 SER A N 1
ATOM 657 C CA . SER A 1 79 ? 6.520 0.408 4.629 1.00 93.31 79 SER A CA 1
ATOM 658 C C . SER A 1 79 ? 6.901 -1.055 4.464 1.00 93.31 79 SER A C 1
ATOM 660 O O . SER A 1 79 ? 6.795 -1.824 5.413 1.00 93.31 79 SER A O 1
ATOM 662 N N . VAL A 1 80 ? 7.348 -1.420 3.267 1.00 93.00 80 VAL A N 1
ATOM 663 C CA . VAL A 1 80 ? 7.626 -2.808 2.880 1.00 93.00 80 VAL A CA 1
ATOM 664 C C . VAL A 1 80 ? 9.011 -2.928 2.252 1.00 93.00 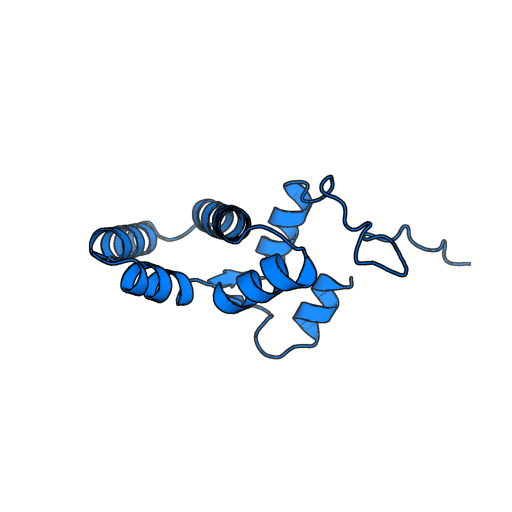80 VAL A C 1
ATOM 666 O O . VAL A 1 80 ? 9.523 -1.951 1.695 1.00 93.00 80 VAL A O 1
ATOM 669 N N . ASP A 1 81 ? 9.612 -4.121 2.294 1.00 92.81 81 ASP A N 1
ATOM 670 C CA . ASP A 1 81 ? 10.804 -4.391 1.487 1.00 92.81 81 ASP A CA 1
ATOM 671 C C . ASP A 1 81 ? 10.448 -4.279 0.005 1.00 92.81 81 ASP A C 1
ATOM 673 O O . ASP A 1 81 ? 9.510 -4.898 -0.503 1.00 92.81 81 ASP A O 1
ATOM 677 N N . THR A 1 82 ? 11.205 -3.456 -0.705 1.00 89.12 82 THR A N 1
ATOM 678 C CA . THR A 1 82 ? 10.834 -3.066 -2.059 1.00 89.12 82 THR A CA 1
ATOM 679 C C . THR A 1 82 ? 11.052 -4.193 -3.046 1.00 89.12 82 THR A C 1
ATOM 681 O O . THR A 1 82 ? 10.260 -4.355 -3.972 1.00 89.12 82 THR A O 1
ATOM 684 N N . LEU A 1 83 ? 12.121 -4.972 -2.885 1.00 88.50 83 LEU A N 1
ATOM 685 C CA . LEU A 1 83 ? 12.413 -6.059 -3.808 1.00 88.50 83 LEU A CA 1
ATOM 686 C C . LEU A 1 83 ? 11.368 -7.165 -3.660 1.00 88.50 83 LEU A C 1
ATOM 688 O O . LEU A 1 83 ? 10.803 -7.608 -4.660 1.00 88.50 83 LEU A O 1
ATOM 692 N N . GLN A 1 84 ? 11.082 -7.566 -2.424 1.00 90.75 84 GLN A N 1
ATOM 693 C CA . GLN A 1 84 ? 10.077 -8.575 -2.117 1.00 90.75 84 GLN A CA 1
ATOM 694 C C . GLN A 1 84 ? 8.683 -8.127 -2.556 1.00 90.75 84 GLN A C 1
ATOM 696 O O . GLN A 1 84 ? 7.975 -8.900 -3.201 1.00 90.75 84 GLN A O 1
ATOM 701 N N . PHE A 1 85 ? 8.316 -6.867 -2.309 1.00 91.38 85 PHE A N 1
ATOM 702 C CA . PHE A 1 85 ? 7.035 -6.332 -2.756 1.00 91.38 85 PHE A CA 1
ATOM 703 C C . PHE A 1 85 ? 6.915 -6.338 -4.285 1.00 91.38 85 PHE A C 1
ATOM 705 O O . PHE 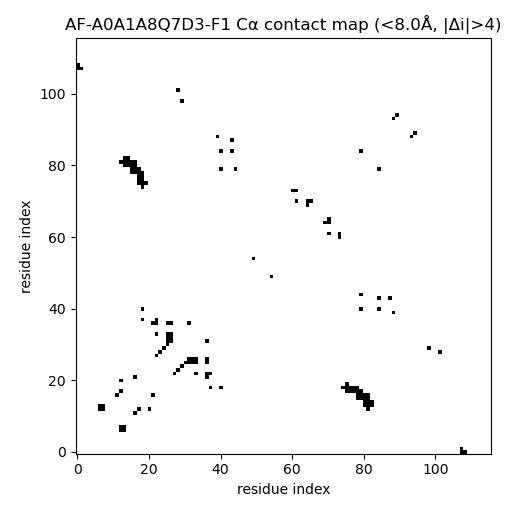A 1 85 ? 5.903 -6.771 -4.828 1.00 91.38 85 PHE A O 1
ATOM 712 N N . LEU A 1 86 ? 7.963 -5.939 -5.015 1.00 87.06 86 LEU A N 1
ATOM 713 C CA . LEU A 1 86 ? 7.958 -6.003 -6.481 1.00 87.06 86 LEU A CA 1
ATOM 714 C C . LEU A 1 86 ? 7.846 -7.439 -7.011 1.00 87.06 86 LEU A C 1
ATOM 716 O O . LEU A 1 86 ? 7.180 -7.658 -8.024 1.00 87.06 86 LEU A O 1
ATOM 720 N N . LEU A 1 87 ? 8.477 -8.411 -6.347 1.00 87.62 87 LEU A N 1
ATOM 721 C CA . LEU A 1 87 ? 8.336 -9.830 -6.682 1.00 87.62 87 LEU A CA 1
ATOM 722 C C . LEU A 1 87 ? 6.914 -10.326 -6.414 1.00 87.62 87 LEU A C 1
ATOM 724 O O . LEU A 1 87 ? 6.344 -11.000 -7.269 1.00 87.62 87 LEU A O 1
ATOM 728 N N . PHE A 1 88 ? 6.318 -9.940 -5.285 1.00 89.88 88 PHE A N 1
ATOM 729 C CA . PHE A 1 88 ? 4.919 -10.220 -4.979 1.00 89.88 88 PHE A CA 1
ATOM 730 C C . PHE A 1 88 ? 4.001 -9.679 -6.080 1.00 89.88 88 PHE A C 1
ATOM 732 O O . PHE A 1 88 ? 3.266 -10.453 -6.685 1.00 89.88 88 PHE A O 1
ATOM 739 N N . LEU A 1 89 ? 4.114 -8.396 -6.434 1.00 87.31 89 LEU A N 1
ATOM 740 C CA . LEU A 1 89 ? 3.325 -7.784 -7.510 1.00 87.31 89 LEU A CA 1
ATOM 741 C C . LEU A 1 89 ? 3.488 -8.506 -8.857 1.00 87.31 89 LEU A C 1
ATOM 743 O O . LEU A 1 89 ? 2.523 -8.657 -9.610 1.00 87.31 89 LEU A O 1
ATOM 747 N N . TYR A 1 90 ? 4.708 -8.952 -9.165 1.00 81.56 90 TYR A N 1
ATOM 748 C CA . TYR A 1 90 ? 5.002 -9.710 -10.377 1.00 81.56 90 TYR A CA 1
ATOM 749 C C . TYR A 1 90 ? 4.311 -11.083 -10.381 1.00 81.56 90 TYR A C 1
ATOM 751 O O . TYR A 1 90 ? 3.689 -11.444 -11.383 1.00 81.56 90 TYR A O 1
ATOM 759 N N . ILE A 1 91 ? 4.376 -11.816 -9.263 1.00 82.50 91 ILE A N 1
ATOM 760 C CA . ILE A 1 91 ? 3.731 -13.127 -9.084 1.00 82.50 91 ILE A CA 1
ATOM 761 C C . ILE A 1 91 ? 2.205 -13.002 -9.164 1.00 82.50 91 ILE A C 1
ATOM 763 O O . ILE A 1 91 ? 1.571 -13.800 -9.849 1.00 82.50 91 ILE A O 1
ATOM 767 N N . GLN A 1 92 ? 1.620 -11.979 -8.529 1.00 76.56 92 GLN A N 1
ATOM 768 C CA . GLN A 1 92 ? 0.167 -11.761 -8.482 1.00 76.56 92 GLN A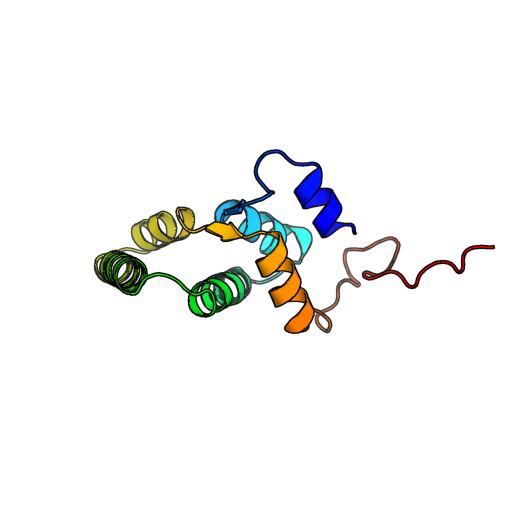 CA 1
ATOM 769 C C . GLN A 1 92 ? -0.465 -11.386 -9.831 1.00 76.56 92 GLN A C 1
ATOM 771 O O . GLN A 1 92 ? -1.672 -11.177 -9.902 1.00 76.56 92 GLN A O 1
ATOM 776 N N . GLN A 1 93 ? 0.314 -11.273 -10.910 1.00 69.00 93 GLN A N 1
ATOM 777 C CA . GLN A 1 93 ? -0.180 -10.817 -12.203 1.00 69.00 93 GLN A CA 1
ATOM 778 C C . GLN A 1 93 ? -0.986 -9.507 -12.120 1.00 69.00 93 GLN A C 1
ATOM 780 O O . GLN A 1 93 ? -2.084 -9.410 -12.668 1.00 69.00 93 GLN A O 1
ATOM 785 N N . LEU A 1 94 ? -0.336 -8.408 -11.724 1.00 54.97 94 LEU A N 1
ATOM 786 C CA . LEU A 1 94 ? -0.660 -7.068 -12.271 1.00 54.97 94 LEU A CA 1
ATOM 787 C C . LEU A 1 94 ? -0.569 -6.993 -13.831 1.00 54.97 94 LEU A C 1
ATOM 789 O O . LEU A 1 94 ? -0.587 -5.923 -14.427 1.00 54.97 94 LEU A O 1
ATOM 793 N N . ASN A 1 95 ? -0.499 -8.149 -14.501 1.00 46.41 95 ASN A N 1
ATOM 794 C CA . ASN A 1 95 ? -0.177 -8.464 -15.882 1.00 46.41 95 ASN A CA 1
ATOM 795 C C . ASN A 1 95 ? -1.412 -8.674 -16.798 1.00 46.41 95 ASN A C 1
ATOM 797 O O . ASN A 1 95 ? -1.259 -9.275 -17.858 1.00 46.41 95 ASN A O 1
ATOM 801 N N . ARG A 1 96 ? -2.629 -8.203 -16.466 1.00 52.38 96 ARG A N 1
ATOM 802 C CA . ARG A 1 96 ? -3.755 -8.163 -17.445 1.00 52.38 96 ARG A CA 1
ATOM 803 C C . ARG A 1 96 ? -4.565 -6.861 -17.517 1.00 52.38 96 ARG A C 1
ATOM 805 O O . ARG A 1 96 ? -5.338 -6.702 -18.458 1.00 52.38 96 ARG A O 1
ATOM 812 N N . MET A 1 97 ? -4.354 -5.897 -16.621 1.00 45.72 97 MET A N 1
ATOM 813 C CA . MET A 1 97 ? -4.946 -4.557 -16.740 1.00 45.72 97 MET A CA 1
ATOM 814 C C . MET A 1 97 ? -3.973 -3.648 -17.502 1.00 45.72 97 MET A C 1
ATOM 816 O O . MET A 1 97 ? -2.919 -3.274 -17.005 1.00 45.72 97 MET A O 1
ATOM 820 N N . SER A 1 98 ? -4.320 -3.392 -18.764 1.00 43.53 98 SER A N 1
ATOM 821 C CA . SER A 1 98 ? -3.695 -2.497 -19.745 1.00 43.53 98 SER A CA 1
ATOM 822 C C . SER A 1 98 ? -2.671 -1.473 -19.212 1.00 43.53 98 SER A C 1
ATOM 824 O O . SER A 1 98 ? -3.016 -0.357 -18.838 1.00 43.53 98 SER A O 1
ATOM 826 N N . LEU A 1 99 ? -1.383 -1.775 -19.399 1.00 42.69 99 LEU A N 1
ATOM 827 C CA . LEU A 1 99 ? -0.328 -0.761 -19.551 1.00 42.69 99 LEU A CA 1
ATOM 828 C C . LEU A 1 99 ? -0.381 -0.061 -20.935 1.00 42.69 99 LEU A C 1
ATOM 830 O O . LEU A 1 99 ? 0.507 0.724 -21.270 1.00 42.69 99 LEU A O 1
ATOM 834 N N . ARG A 1 100 ? -1.398 -0.349 -21.768 1.00 44.53 100 ARG A N 1
ATOM 835 C CA . ARG A 1 100 ? -1.492 0.096 -23.172 1.00 44.53 100 ARG A CA 1
ATOM 836 C C . ARG A 1 100 ? -1.896 1.560 -23.358 1.00 44.53 100 ARG A C 1
ATOM 838 O O . ARG A 1 100 ? -1.803 2.045 -24.476 1.00 44.53 100 ARG A O 1
ATOM 845 N N . THR A 1 101 ? -2.288 2.288 -22.314 1.00 42.34 101 THR A N 1
ATOM 846 C CA . THR A 1 101 ? -2.699 3.701 -22.451 1.00 42.34 101 THR A CA 1
ATOM 847 C C . THR A 1 101 ? -1.705 4.725 -21.903 1.00 42.34 101 THR A C 1
ATOM 849 O O . THR A 1 101 ? -1.951 5.917 -22.029 1.00 42.34 101 THR A O 1
ATOM 852 N N . SER A 1 102 ? -0.544 4.310 -21.377 1.00 44.94 102 SER A N 1
ATOM 853 C CA . SER A 1 102 ? 0.513 5.262 -20.974 1.00 44.94 102 SER A CA 1
ATOM 854 C C . SER A 1 102 ? 1.949 4.826 -21.297 1.00 44.94 102 SER A C 1
ATOM 856 O O . SER A 1 102 ? 2.875 5.611 -21.080 1.00 44.94 102 SER A O 1
ATOM 858 N N . LEU A 1 103 ? 2.186 3.626 -21.834 1.00 42.16 103 LEU A N 1
ATOM 859 C CA . LEU A 1 103 ? 3.511 3.244 -22.330 1.00 42.16 103 LEU A CA 1
ATOM 860 C C . LEU A 1 103 ? 3.581 3.443 -23.844 1.00 42.16 103 LEU A C 1
ATOM 862 O O . LEU A 1 103 ? 3.507 2.492 -24.617 1.00 42.16 103 LEU A O 1
ATOM 866 N N . ILE A 1 104 ? 3.787 4.692 -24.268 1.00 45.06 104 ILE A N 1
ATOM 867 C CA . ILE A 1 104 ? 4.530 4.919 -25.509 1.00 45.06 104 ILE A CA 1
ATOM 868 C C . ILE A 1 104 ? 5.914 4.293 -25.291 1.00 45.06 104 ILE A C 1
ATOM 870 O O . ILE A 1 104 ? 6.718 4.776 -24.492 1.00 45.06 104 ILE A O 1
ATOM 874 N N . GLY A 1 105 ? 6.139 3.171 -25.972 1.00 44.19 105 GLY A N 1
ATOM 875 C CA . GLY A 1 105 ? 7.435 2.522 -26.121 1.00 44.19 105 GLY A CA 1
ATOM 876 C C . GLY A 1 105 ? 7.771 1.485 -25.049 1.00 44.19 105 GLY A C 1
ATOM 877 O O . GLY A 1 105 ? 8.272 1.819 -23.970 1.00 44.19 105 GLY A O 1
ATOM 878 N N . GLU A 1 106 ? 7.631 0.221 -25.443 1.00 46.78 106 GLU A N 1
ATOM 879 C CA . GLU A 1 106 ? 8.338 -0.954 -24.916 1.00 46.78 106 GLU A CA 1
ATOM 880 C C . GLU A 1 106 ? 7.752 -1.607 -23.652 1.00 46.78 106 GLU A C 1
ATOM 882 O O . GLU A 1 106 ? 7.752 -1.066 -22.539 1.00 46.78 106 GLU A O 1
ATOM 887 N N . GLU A 1 107 ? 7.295 -2.833 -23.888 1.00 44.88 107 GLU A N 1
ATOM 888 C CA . GLU A 1 107 ? 6.611 -3.785 -23.023 1.00 44.88 107 GLU A CA 1
ATOM 889 C C . GLU A 1 107 ? 7.505 -4.234 -21.854 1.00 44.88 107 GLU A C 1
ATOM 891 O O . GLU A 1 107 ? 8.716 -4.440 -21.996 1.00 44.88 107 GLU A O 1
ATOM 896 N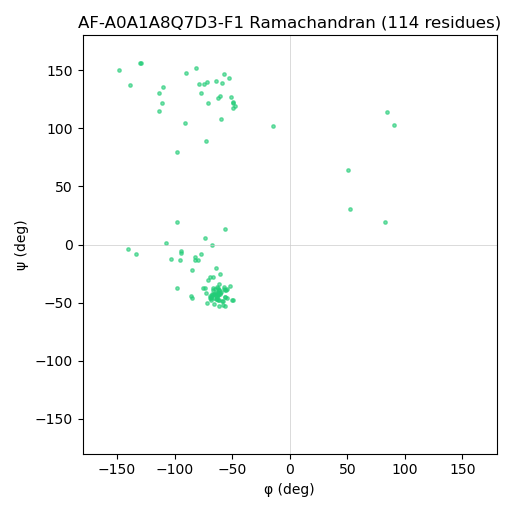 N . TRP A 1 108 ? 6.906 -4.372 -20.668 1.00 50.34 108 TRP A N 1
ATOM 897 C CA . TRP A 1 108 ? 7.568 -4.851 -19.454 1.00 50.34 108 TRP A CA 1
ATOM 898 C C . TRP A 1 108 ? 6.967 -6.208 -19.040 1.00 50.34 108 TRP A C 1
ATOM 900 O O . TRP A 1 108 ? 5.745 -6.274 -18.928 1.00 50.34 108 TRP A O 1
ATOM 910 N N . PRO A 1 109 ? 7.770 -7.255 -18.751 1.00 52.16 109 PRO A N 1
ATOM 911 C CA . PRO A 1 109 ? 9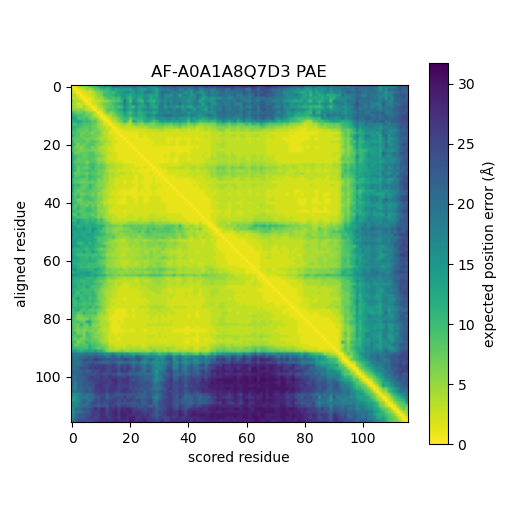.219 -7.357 -18.903 1.00 52.16 109 PRO A CA 1
ATOM 912 C C . PRO A 1 109 ? 9.599 -7.588 -20.365 1.00 52.16 109 PRO A C 1
ATOM 914 O O . PRO A 1 109 ? 9.080 -8.487 -21.015 1.00 52.16 109 PRO A O 1
ATOM 917 N N . SER A 1 110 ? 10.540 -6.793 -20.863 1.00 47.59 110 SER A N 1
ATOM 918 C CA . SER A 1 110 ? 11.015 -6.890 -22.239 1.00 47.59 110 SER A CA 1
ATOM 919 C C . SER A 1 110 ? 11.618 -8.273 -22.492 1.00 47.59 110 SER A C 1
ATOM 921 O O . SER A 1 110 ? 12.501 -8.712 -21.742 1.00 47.59 110 SER A O 1
ATOM 923 N N . HIS A 1 111 ? 11.167 -8.947 -23.555 1.00 47.31 111 HIS A N 1
ATOM 924 C CA . HIS A 1 111 ? 11.912 -10.059 -24.134 1.00 47.31 111 HIS A CA 1
ATOM 925 C C . HIS A 1 111 ? 13.340 -9.566 -24.358 1.00 47.31 111 HIS A C 1
ATOM 927 O O . HIS A 1 111 ? 13.540 -8.494 -24.930 1.00 47.31 111 HIS A O 1
ATOM 933 N N . ARG A 1 112 ? 14.339 -10.297 -23.849 1.00 51.84 112 ARG A N 1
ATOM 934 C CA . ARG A 1 112 ? 15.735 -9.981 -24.159 1.00 51.84 112 ARG A CA 1
ATOM 935 C C . ARG A 1 112 ? 15.819 -9.822 -25.674 1.00 51.84 112 ARG A C 1
ATOM 937 O O . ARG A 1 112 ? 15.489 -10.768 -26.391 1.00 51.84 112 ARG A O 1
ATOM 944 N N . ALA A 1 113 ? 16.278 -8.666 -26.149 1.00 46.78 113 ALA A N 1
ATOM 945 C CA . ALA A 1 113 ? 16.952 -8.641 -27.432 1.00 46.78 113 ALA A CA 1
ATOM 946 C C . ALA A 1 113 ? 17.986 -9.766 -27.349 1.00 46.78 113 ALA A C 1
ATOM 948 O O . ALA A 1 113 ? 18.801 -9.777 -26.418 1.00 46.78 113 ALA A O 1
ATOM 949 N N . ARG A 1 114 ? 17.853 -10.781 -28.213 1.00 49.88 114 ARG A N 1
ATOM 950 C CA . ARG A 1 114 ? 18.898 -11.788 -28.377 1.00 49.88 114 ARG A CA 1
ATOM 951 C C . ARG A 1 114 ? 20.197 -11.005 -28.524 1.00 49.88 114 ARG A C 1
ATOM 953 O O . ARG A 1 114 ? 20.292 -10.135 -29.385 1.00 49.88 114 ARG A O 1
ATOM 960 N N . SER A 1 115 ? 21.122 -11.234 -27.602 1.00 42.22 115 SER A N 1
ATOM 961 C CA . SER A 1 115 ? 22.487 -10.755 -27.760 1.00 42.22 115 SER A CA 1
ATOM 962 C C . SER A 1 115 ? 23.041 -11.332 -29.075 1.00 42.22 115 SER A C 1
ATOM 964 O O . SER A 1 115 ? 22.596 -12.427 -29.440 1.00 42.22 115 SER A O 1
ATOM 966 N N . PRO A 1 116 ? 23.913 -10.602 -29.797 1.00 46.69 116 PRO A N 1
ATOM 967 C CA . PRO A 1 116 ? 24.493 -11.079 -31.052 1.00 46.69 116 PRO A CA 1
ATOM 968 C C . PRO A 1 116 ? 25.206 -12.422 -30.882 1.00 46.69 116 PRO A C 1
ATOM 970 O O . PRO A 1 116 ? 25.750 -12.655 -29.775 1.00 46.69 116 PRO A O 1
#

Foldseek 3Di:
DVVVVVLVVDPPSPQKHFLVRQLCCCCPVVVHDSVVSLCLLVVLVVVDDDDPVVVVVLVVQCVPDPDPVSNVVSSRPDMDGNVSSVVSCVVVPPPPPDPPPPDPDADPPHDPPPDD

Sequence (116 aa):
RKMAIYVQTRDGCFPVLGWPRWKRIACGKLLLPEDVAWLYFETFDLLVDHRPQQRLEWAERLSQCSSKSELDHARNMLSVDTLQFLLFLYIQQLNRMSLRTSLIGEEWPSHRARSP